Protein AF-A0A7K3IZ07-F1 (afdb_monomer)

Nearest PDB structures (foldseek):
  5w93-assembly2_B  TM=7.019E-01  e=2.066E+00  M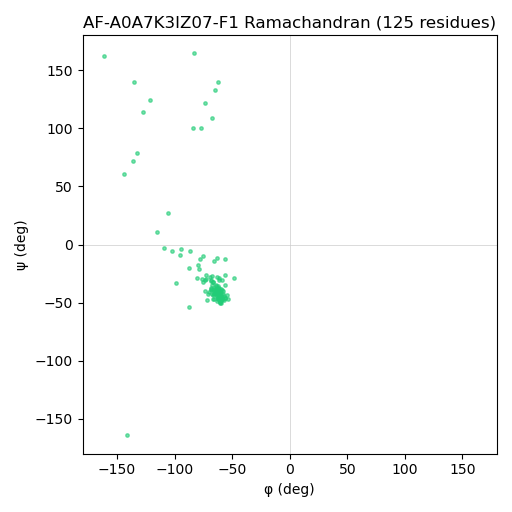us musculus
  3t6g-assembly2_D  TM=6.776E-01  e=2.181E+00  Homo sapiens
  1dow-assembly1_A  TM=5.960E-01  e=3.552E+00  Mus musculus
  1dov-assembly1_A  TM=5.134E-01  e=3.958E+00  Mus musculus
  1l7c-assembly4_C  TM=4.674E-01  e=4.411E+00  Mus musculus

Sequence (127 aa):
ISSLWTWEHFIRSDRDRMALGDVSPQYKEVENYYMHQVNLIESEIGTVEITNNPEQKEMLMNEIRSMDSVYVQLQKELRANPGDERIINAMIEHYQTKIEVMGFIVNQLKTIRNENSNSTQNEETSI

Mean predicted aligned error: 7.32 Å

Structure (mmCIF, N/CA/C/O backbone):
data_AF-A0A7K3IZ07-F1
#
_entry.id   AF-A0A7K3IZ07-F1
#
loop_
_atom_site.group_PDB
_atom_site.id
_atom_site.type_symbol
_atom_site.label_atom_id
_atom_site.label_alt_id
_atom_site.label_comp_id
_atom_site.label_asym_id
_atom_site.label_entity_id
_atom_site.label_seq_id
_atom_site.pdbx_PDB_ins_code
_atom_site.Cartn_x
_atom_site.Cartn_y
_atom_site.Cartn_z
_atom_site.occupancy
_atom_site.B_iso_or_equiv
_atom_site.auth_seq_id
_atom_site.auth_comp_id
_atom_site.auth_asym_id
_atom_site.auth_atom_id
_atom_site.pdbx_PDB_model_num
ATOM 1 N N . ILE A 1 1 ? -15.241 11.639 4.394 1.00 40.22 1 ILE A N 1
ATOM 2 C CA . ILE A 1 1 ? -14.916 11.446 2.960 1.00 40.22 1 ILE A CA 1
ATOM 3 C C . ILE A 1 1 ? -14.354 10.037 2.863 1.00 40.22 1 ILE A C 1
ATOM 5 O O . ILE A 1 1 ? -13.379 9.771 3.553 1.00 40.22 1 ILE A O 1
ATOM 9 N N . SER A 1 2 ? -15.034 9.107 2.189 1.00 44.38 2 SER A N 1
ATOM 10 C CA . SER A 1 2 ? -14.585 7.711 2.135 1.00 44.38 2 SER A CA 1
ATOM 11 C C . SER A 1 2 ? -13.252 7.611 1.392 1.00 44.38 2 SER A C 1
ATOM 13 O O . SER A 1 2 ? -13.118 8.164 0.298 1.00 44.38 2 SER A O 1
ATOM 15 N N . SER A 1 3 ? -12.302 6.881 1.967 1.00 54.44 3 SER A N 1
ATOM 16 C CA . SER A 1 3 ? -11.024 6.479 1.361 1.00 54.44 3 SER A CA 1
ATOM 17 C C . SER A 1 3 ? -11.181 5.703 0.037 1.00 54.44 3 SER A C 1
ATOM 19 O O . SER A 1 3 ? -10.242 5.661 -0.752 1.00 54.44 3 SER A O 1
ATOM 21 N N . LEU A 1 4 ? -12.404 5.259 -0.287 1.00 49.19 4 LEU A N 1
ATOM 22 C CA . LEU A 1 4 ? -12.814 4.705 -1.584 1.00 49.19 4 LEU A CA 1
ATOM 23 C C . LEU A 1 4 ? -12.393 5.540 -2.809 1.00 49.19 4 LEU A C 1
ATOM 25 O O . LEU A 1 4 ? -12.196 4.973 -3.875 1.00 49.19 4 LEU A O 1
ATOM 29 N N . TRP A 1 5 ? -12.241 6.867 -2.698 1.00 55.19 5 TRP A N 1
ATOM 30 C CA . TRP A 1 5 ? -11.798 7.685 -3.841 1.00 55.19 5 TRP A CA 1
ATOM 31 C C . TRP A 1 5 ? -10.274 7.793 -3.965 1.00 55.19 5 TRP A C 1
ATOM 33 O O . TRP A 1 5 ? -9.784 8.143 -5.033 1.00 55.19 5 TRP A O 1
ATOM 43 N N . THR A 1 6 ? -9.507 7.536 -2.901 1.00 60.38 6 THR A N 1
ATOM 44 C CA . THR A 1 6 ? -8.066 7.819 -2.906 1.00 60.38 6 THR A CA 1
ATOM 45 C C . THR A 1 6 ? -7.274 6.643 -3.454 1.00 60.38 6 THR A C 1
ATOM 47 O O . THR A 1 6 ? -6.557 6.815 -4.435 1.00 60.38 6 THR A O 1
ATOM 50 N N . TRP A 1 7 ? -7.447 5.432 -2.919 1.00 64.12 7 TRP A N 1
ATOM 51 C CA . TRP A 1 7 ? -6.624 4.295 -3.348 1.00 64.12 7 TRP A CA 1
ATOM 52 C C . TRP A 1 7 ? -6.880 3.877 -4.800 1.00 64.12 7 TRP A C 1
ATOM 54 O O . TRP A 1 7 ? -5.930 3.725 -5.566 1.00 64.12 7 TRP A O 1
ATOM 64 N N . GLU A 1 8 ? -8.146 3.810 -5.227 1.00 62.44 8 GLU A N 1
ATOM 65 C CA . GLU A 1 8 ? -8.501 3.538 -6.629 1.00 62.44 8 GLU A CA 1
ATOM 66 C C . GLU A 1 8 ? -7.904 4.590 -7.587 1.00 62.44 8 GLU A C 1
ATOM 68 O O . GLU A 1 8 ? -7.559 4.280 -8.727 1.00 62.44 8 GLU A O 1
ATOM 73 N N . HIS A 1 9 ? -7.730 5.837 -7.133 1.00 70.25 9 HIS A N 1
ATOM 74 C CA . HIS A 1 9 ? -7.134 6.907 -7.934 1.00 70.25 9 HIS A CA 1
ATOM 75 C C . HIS A 1 9 ? -5.618 6.753 -8.110 1.00 70.25 9 HIS A C 1
ATOM 77 O O . HIS A 1 9 ? -5.070 7.156 -9.141 1.00 70.25 9 HIS A O 1
ATOM 83 N N . PHE A 1 10 ? -4.926 6.161 -7.137 1.00 67.31 10 PHE A N 1
ATOM 84 C CA . PHE A 1 10 ? -3.480 5.970 -7.216 1.00 67.31 10 PHE A CA 1
ATOM 85 C C . PHE A 1 10 ? -3.091 4.827 -8.149 1.00 67.31 10 PHE A C 1
ATOM 87 O O . PHE A 1 10 ? -2.080 4.948 -8.827 1.00 67.31 10 PHE A O 1
ATOM 94 N N . ILE A 1 11 ? -3.924 3.796 -8.302 1.00 67.00 11 ILE A N 1
ATOM 95 C CA . ILE A 1 11 ? -3.658 2.689 -9.241 1.00 67.00 11 ILE A CA 1
ATOM 96 C C . ILE A 1 11 ? -3.902 3.093 -10.710 1.00 67.00 11 ILE A C 1
ATOM 98 O O . ILE A 1 11 ? -3.519 2.377 -11.629 1.00 67.00 11 ILE A O 1
ATOM 102 N N . ARG A 1 12 ? -4.499 4.266 -10.973 1.00 73.38 12 ARG A N 1
ATOM 103 C CA . ARG A 1 12 ? -4.703 4.741 -12.348 1.00 73.38 12 ARG A CA 1
ATOM 104 C C . ARG A 1 12 ? -3.372 5.074 -13.010 1.00 73.38 12 ARG A C 1
ATOM 106 O O . ARG A 1 12 ? -2.765 6.105 -12.720 1.00 73.38 12 ARG A O 1
ATOM 113 N N . SER A 1 13 ? -2.987 4.229 -13.954 1.00 75.62 13 SER A N 1
ATOM 114 C CA . SER A 1 13 ? -1.926 4.514 -14.907 1.00 75.62 13 SER A CA 1
ATOM 115 C C . SER A 1 13 ? -2.311 5.709 -15.772 1.00 75.62 13 SER A C 1
ATOM 117 O O . SER A 1 13 ? -3.455 5.859 -16.210 1.00 75.62 13 SER A O 1
ATOM 119 N N . ASP A 1 14 ? -1.341 6.570 -16.033 1.00 81.06 14 ASP A N 1
ATOM 120 C CA . ASP A 1 14 ? -1.486 7.699 -16.942 1.00 81.06 14 ASP A CA 1
ATOM 121 C C . ASP A 1 14 ? -0.186 7.878 -17.736 1.00 81.06 14 ASP A C 1
ATOM 123 O O . ASP A 1 14 ? 0.633 6.963 -17.831 1.00 81.06 14 ASP A O 1
ATOM 127 N N . ARG A 1 15 ? 0.009 9.033 -18.379 1.00 80.00 15 ARG A N 1
ATOM 128 C CA . ARG A 1 15 ? 1.225 9.257 -19.176 1.00 80.00 15 ARG A CA 1
ATOM 129 C C . ARG A 1 15 ? 2.504 9.192 -18.332 1.00 80.00 15 ARG A C 1
ATOM 131 O O . ARG A 1 15 ? 3.533 8.766 -18.864 1.00 80.00 15 ARG A O 1
ATOM 138 N N . ASP A 1 16 ? 2.413 9.534 -17.049 1.00 86.69 16 ASP A N 1
ATOM 139 C CA . ASP A 1 16 ? 3.538 9.746 -16.141 1.00 86.69 16 ASP A CA 1
ATOM 140 C C . ASP A 1 16 ? 3.667 8.646 -15.072 1.00 86.69 16 ASP A C 1
ATOM 142 O O . ASP A 1 16 ? 4.614 8.662 -14.284 1.00 86.69 16 ASP A O 1
ATOM 146 N N . ARG A 1 17 ? 2.744 7.676 -15.038 1.00 91.25 17 ARG A N 1
ATOM 147 C CA . ARG A 1 17 ? 2.696 6.614 -14.022 1.00 91.25 17 ARG A CA 1
ATOM 148 C C . ARG A 1 17 ? 2.440 5.243 -14.631 1.00 91.25 17 ARG A C 1
ATOM 150 O O . ARG A 1 17 ? 1.612 5.107 -15.529 1.00 91.25 17 ARG A O 1
ATOM 157 N N . MET A 1 18 ? 3.135 4.238 -14.106 1.00 93.62 18 MET A N 1
ATOM 158 C CA . MET A 1 18 ? 2.962 2.831 -14.457 1.00 93.62 18 MET A CA 1
ATOM 159 C C . MET A 1 18 ? 2.592 2.046 -13.200 1.00 93.62 18 MET A C 1
ATOM 161 O O . MET A 1 18 ? 3.301 2.126 -12.198 1.00 93.62 18 MET A O 1
ATOM 165 N N . ALA A 1 19 ? 1.472 1.330 -13.242 1.00 93.50 19 ALA A N 1
ATOM 166 C CA . ALA A 1 19 ? 1.031 0.456 -12.163 1.00 93.50 19 ALA A CA 1
ATOM 167 C C . ALA A 1 19 ? 1.719 -0.916 -12.261 1.00 93.50 19 ALA A C 1
ATOM 169 O O . ALA A 1 19 ? 2.286 -1.269 -13.298 1.00 93.50 19 ALA A O 1
ATOM 170 N N . LEU A 1 20 ? 1.657 -1.713 -11.192 1.00 94.25 20 LEU A N 1
ATOM 171 C CA . LEU A 1 20 ? 2.274 -3.042 -11.183 1.00 94.25 20 LEU A CA 1
ATOM 172 C C . LEU A 1 20 ? 1.610 -3.945 -12.236 1.00 94.25 20 LEU A C 1
ATOM 174 O O . LEU A 1 20 ? 2.288 -4.685 -12.951 1.00 94.25 20 LEU A O 1
ATOM 178 N N . GLY A 1 21 ? 0.291 -3.821 -12.399 1.00 93.94 21 GLY A N 1
ATOM 179 C CA . GLY A 1 21 ? -0.467 -4.567 -13.399 1.00 93.94 21 GLY A CA 1
ATOM 180 C C . GLY A 1 21 ? -0.144 -4.237 -14.860 1.00 93.94 21 GLY A C 1
ATOM 181 O O . GLY A 1 21 ? -0.510 -5.018 -15.741 1.00 93.94 21 GLY A O 1
ATOM 182 N N . ASP A 1 22 ? 0.559 -3.134 -15.134 1.00 94.31 22 ASP A N 1
ATOM 183 C CA . ASP A 1 22 ? 1.001 -2.775 -16.488 1.00 94.31 22 ASP A CA 1
ATOM 184 C C . ASP A 1 22 ? 2.256 -3.544 -16.927 1.00 94.31 22 ASP A C 1
ATOM 186 O O . ASP A 1 22 ? 2.554 -3.604 -18.120 1.00 94.31 22 ASP A O 1
ATOM 190 N N . VAL A 1 23 ? 2.994 -4.139 -15.982 1.00 94.75 23 VAL A N 1
ATOM 191 C CA . VAL A 1 23 ? 4.240 -4.866 -16.266 1.00 94.75 23 VAL A CA 1
ATOM 192 C C . VAL A 1 23 ? 3.950 -6.186 -16.979 1.00 94.75 23 VAL A C 1
ATOM 194 O O . VAL A 1 23 ? 4.588 -6.519 -17.978 1.00 94.75 23 VAL A O 1
ATOM 197 N N . SER A 1 24 ? 2.998 -6.968 -16.463 1.00 95.62 24 SER A N 1
ATOM 198 C CA . SER A 1 24 ? 2.597 -8.247 -17.053 1.00 95.62 24 SER A CA 1
ATOM 199 C C . SER A 1 24 ? 1.221 -8.704 -16.550 1.00 95.62 24 SER A C 1
ATOM 201 O O . SER A 1 24 ? 0.770 -8.265 -15.488 1.00 95.62 24 SER A O 1
ATOM 203 N N . PRO A 1 25 ? 0.560 -9.652 -17.247 1.00 96.50 25 PRO A N 1
ATOM 204 C CA . PRO A 1 25 ? -0.672 -10.264 -16.753 1.00 96.50 25 PRO A CA 1
ATOM 205 C C . PRO A 1 25 ? -0.520 -10.907 -15.369 1.00 96.50 25 PRO A C 1
ATOM 207 O O . PRO A 1 25 ? -1.437 -10.828 -14.560 1.00 96.50 25 PRO A O 1
ATOM 210 N N . GLN A 1 26 ? 0.643 -11.495 -15.070 1.00 96.00 26 GLN A N 1
ATOM 211 C CA . GLN A 1 26 ? 0.909 -12.113 -13.769 1.00 96.00 26 GLN A CA 1
ATOM 212 C C . GLN A 1 26 ? 0.967 -11.056 -12.660 1.00 96.00 26 GLN A C 1
ATOM 214 O O . GLN A 1 26 ? 0.376 -11.228 -11.599 1.00 96.00 26 GLN A O 1
ATOM 219 N N . TYR A 1 27 ? 1.625 -9.925 -12.916 1.00 96.12 27 TYR A N 1
ATOM 220 C CA . TYR A 1 27 ? 1.680 -8.826 -11.954 1.00 96.12 27 TYR A CA 1
ATOM 221 C C . TYR A 1 27 ? 0.331 -8.132 -11.767 1.00 96.12 27 TYR A C 1
ATOM 223 O O . TYR A 1 27 ? 0.027 -7.665 -10.671 1.00 96.12 27 TYR A O 1
ATOM 231 N N . LYS A 1 28 ? -0.527 -8.148 -12.789 1.00 95.06 28 LYS A N 1
ATOM 232 C CA . LYS A 1 28 ? -1.911 -7.683 -12.669 1.00 95.06 28 LYS A CA 1
ATOM 233 C C . LYS A 1 28 ? -2.738 -8.539 -11.713 1.00 95.06 28 LYS A C 1
ATOM 235 O O . LYS A 1 28 ? -3.553 -8.009 -10.964 1.00 95.06 28 LYS A O 1
ATOM 240 N N . GLU A 1 29 ? -2.532 -9.853 -11.706 1.00 96.19 29 GLU A N 1
ATOM 241 C CA . GLU A 1 29 ? -3.178 -10.740 -10.730 1.00 96.19 29 GLU A CA 1
ATOM 242 C C . GLU A 1 29 ? -2.714 -10.433 -9.299 1.00 96.19 29 GLU A C 1
ATOM 244 O O . GLU A 1 29 ? -3.542 -10.359 -8.390 1.00 96.19 29 GLU A O 1
ATOM 249 N N . VAL A 1 30 ? -1.415 -10.175 -9.112 1.00 95.56 30 VAL A N 1
ATOM 250 C CA . VAL A 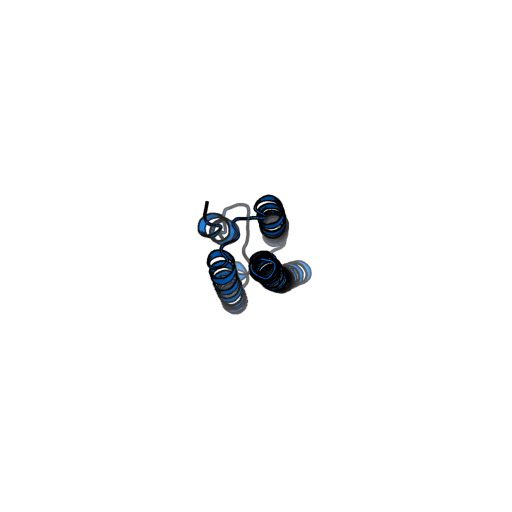1 30 ? -0.836 -9.776 -7.817 1.00 95.56 30 VAL A CA 1
ATOM 251 C C . VAL A 1 30 ? -1.410 -8.439 -7.334 1.00 95.56 30 VAL A C 1
ATOM 253 O O . VAL A 1 30 ? -1.845 -8.329 -6.188 1.00 95.56 30 VAL A O 1
ATOM 256 N N . GLU A 1 31 ? -1.468 -7.435 -8.208 1.00 93.88 31 GLU A N 1
ATOM 257 C CA . GLU A 1 31 ? -2.063 -6.127 -7.916 1.00 93.88 31 GLU A CA 1
ATOM 258 C C . GLU A 1 31 ? -3.538 -6.251 -7.508 1.00 93.88 31 GLU A C 1
ATOM 260 O O . GLU A 1 31 ? -3.943 -5.728 -6.467 1.00 93.88 31 GLU A O 1
ATOM 265 N N . ASN A 1 32 ? -4.329 -7.018 -8.265 1.00 92.94 32 ASN A N 1
ATOM 266 C CA . ASN A 1 32 ? -5.735 -7.271 -7.948 1.00 92.94 32 ASN A CA 1
ATOM 267 C C . ASN A 1 32 ? -5.910 -7.962 -6.589 1.00 92.94 32 ASN A C 1
ATOM 269 O O . ASN A 1 32 ? -6.820 -7.613 -5.832 1.00 92.94 32 ASN A O 1
ATOM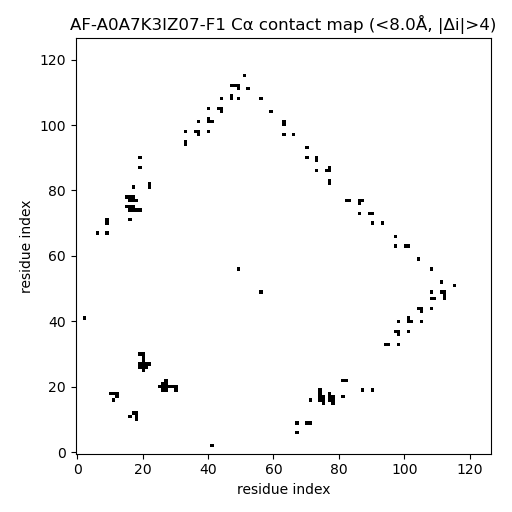 273 N N . TYR A 1 33 ? -5.049 -8.933 -6.268 1.00 95.00 33 TYR A N 1
ATOM 274 C CA . TYR A 1 33 ? -5.073 -9.619 -4.978 1.00 95.00 33 TYR A CA 1
ATOM 275 C C . TYR A 1 33 ? -4.876 -8.633 -3.821 1.00 95.00 33 TYR A C 1
ATOM 277 O O . TYR A 1 33 ? -5.683 -8.604 -2.889 1.00 95.00 33 TYR A O 1
ATOM 285 N N . TYR A 1 34 ? -3.848 -7.786 -3.890 1.00 93.81 34 TYR A N 1
ATOM 286 C CA . TYR A 1 34 ? -3.583 -6.816 -2.831 1.00 93.81 34 TYR A CA 1
ATOM 287 C C . TYR A 1 34 ? -4.648 -5.723 -2.752 1.00 93.81 34 TYR A C 1
ATOM 289 O O . TYR A 1 34 ? -5.051 -5.351 -1.650 1.00 93.81 34 TYR A O 1
ATOM 297 N N . MET A 1 35 ? -5.175 -5.263 -3.889 1.00 90.12 35 MET A N 1
ATOM 298 C CA . MET A 1 35 ? -6.314 -4.343 -3.912 1.00 90.12 35 MET A CA 1
ATOM 299 C C . MET A 1 35 ? -7.528 -4.917 -3.186 1.00 90.12 35 MET A C 1
ATOM 301 O O . MET A 1 35 ? -8.155 -4.222 -2.390 1.00 90.12 35 MET A O 1
ATOM 305 N N . HIS A 1 36 ? -7.850 -6.189 -3.422 1.00 91.88 36 HIS A N 1
ATOM 306 C CA . HIS A 1 36 ? -8.951 -6.845 -2.730 1.00 91.88 36 HIS A CA 1
ATOM 307 C C . HIS A 1 36 ? -8.734 -6.868 -1.209 1.00 91.88 36 HIS A C 1
ATOM 309 O O . HIS A 1 36 ? -9.647 -6.528 -0.461 1.00 91.88 36 HIS A O 1
ATOM 315 N N . GLN A 1 37 ? -7.527 -7.206 -0.743 1.00 93.81 37 GLN A N 1
ATOM 316 C CA . GLN A 1 37 ? -7.203 -7.204 0.690 1.00 93.81 37 GLN A CA 1
ATOM 317 C C . GLN A 1 37 ? -7.316 -5.807 1.311 1.00 93.81 37 GLN A C 1
ATOM 319 O O . GLN A 1 37 ? -7.952 -5.649 2.351 1.00 93.81 37 GLN A O 1
ATOM 324 N N . VAL A 1 38 ? -6.759 -4.785 0.653 1.00 90.69 38 VAL A N 1
ATOM 325 C CA . VAL A 1 38 ? -6.873 -3.387 1.096 1.00 90.69 38 VAL A CA 1
ATOM 326 C C . VAL A 1 38 ? -8.342 -2.984 1.229 1.00 90.69 38 VAL A C 1
ATOM 328 O O . VAL A 1 38 ? -8.731 -2.457 2.268 1.00 90.69 38 VAL A O 1
ATOM 331 N N . ASN A 1 39 ? -9.177 -3.309 0.237 1.00 88.94 39 ASN A N 1
ATOM 332 C CA . ASN A 1 39 ? -10.605 -2.984 0.258 1.00 88.94 39 ASN A CA 1
ATOM 333 C C . ASN A 1 39 ? -11.349 -3.659 1.422 1.00 88.94 39 ASN A C 1
ATOM 335 O O . ASN A 1 39 ? -12.216 -3.041 2.041 1.00 88.94 39 ASN A O 1
ATOM 339 N N . LEU A 1 40 ? -11.016 -4.915 1.742 1.00 91.50 40 LEU A N 1
ATOM 340 C CA . LEU A 1 40 ? -11.608 -5.619 2.882 1.00 91.50 40 LEU A CA 1
ATOM 341 C C 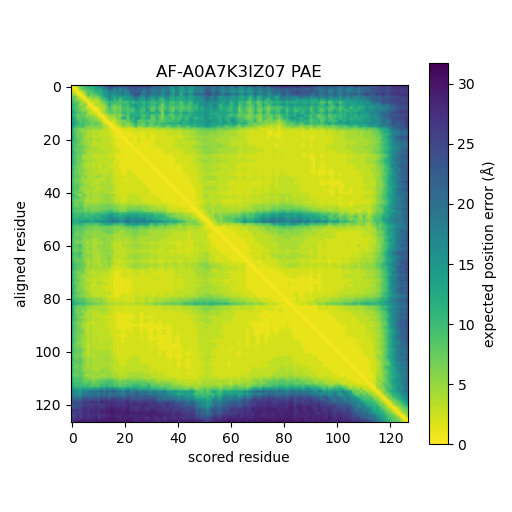. LEU A 1 40 ? -11.267 -4.932 4.207 1.00 91.50 40 LEU A C 1
ATOM 343 O O . LEU A 1 40 ? -12.160 -4.671 5.014 1.00 91.50 40 LEU A O 1
ATOM 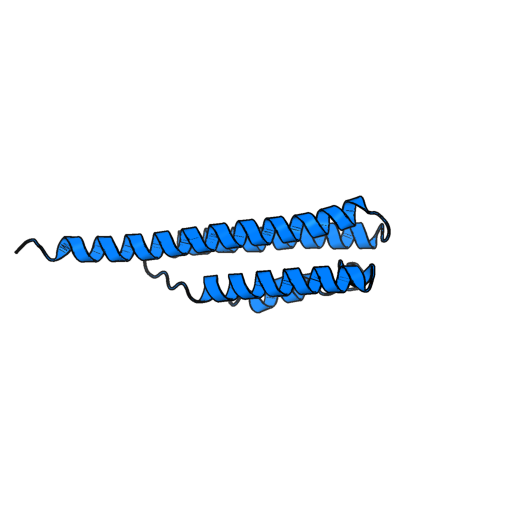347 N N . ILE A 1 41 ? -9.989 -4.612 4.417 1.00 92.00 41 ILE A N 1
ATOM 348 C CA . ILE A 1 41 ? -9.529 -3.992 5.665 1.00 92.00 41 ILE A CA 1
ATOM 349 C C . ILE A 1 41 ? -10.070 -2.564 5.784 1.00 92.00 41 ILE A C 1
ATOM 351 O O . ILE A 1 41 ? -10.483 -2.140 6.860 1.00 92.00 41 ILE A O 1
ATOM 355 N N . GLU A 1 42 ? -10.136 -1.822 4.680 1.00 87.25 42 GLU A N 1
ATOM 356 C CA . GLU A 1 42 ? -10.744 -0.492 4.653 1.00 87.25 42 GLU A CA 1
ATOM 357 C C . GLU A 1 42 ? -12.229 -0.540 5.031 1.00 87.25 42 GLU A C 1
ATOM 359 O O . GLU A 1 42 ? -12.688 0.261 5.850 1.00 87.25 42 GLU A O 1
ATOM 364 N N . SER A 1 43 ? -12.976 -1.505 4.484 1.00 88.31 43 SER A N 1
ATOM 365 C CA . SER A 1 43 ? -14.369 -1.722 4.872 1.00 88.31 43 SER A CA 1
ATOM 366 C C . SER A 1 43 ? -14.478 -1.998 6.369 1.00 88.31 43 SER A C 1
ATOM 368 O O . SER A 1 43 ? -15.354 -1.444 7.028 1.00 88.31 43 SER A O 1
ATOM 370 N N . GLU A 1 44 ?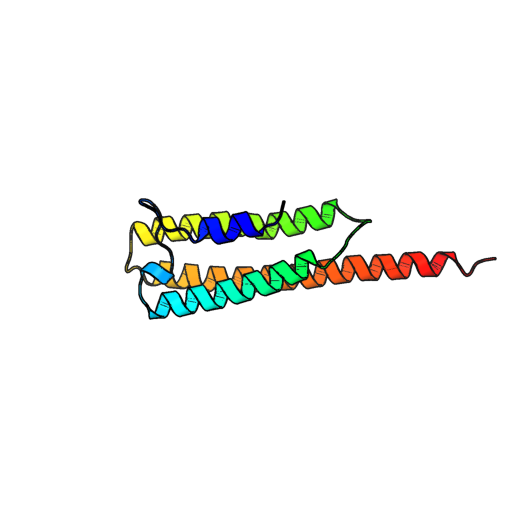 -13.586 -2.816 6.927 1.00 90.44 44 GLU A N 1
ATOM 371 C CA . GLU A 1 44 ? -13.558 -3.095 8.361 1.00 90.44 44 GLU A CA 1
ATOM 372 C C . GLU A 1 44 ? -13.289 -1.828 9.185 1.00 90.44 44 GLU A C 1
ATOM 374 O O . GLU A 1 44 ? -14.045 -1.536 10.112 1.00 90.44 44 GLU A O 1
ATOM 379 N N . ILE A 1 45 ? -12.293 -1.019 8.812 1.00 88.38 45 ILE A N 1
ATOM 380 C CA . ILE A 1 45 ? -12.008 0.286 9.434 1.00 88.38 45 ILE A CA 1
ATOM 381 C C . ILE A 1 45 ? -13.255 1.183 9.422 1.00 88.38 45 ILE A C 1
ATOM 383 O O . ILE A 1 45 ? -13.578 1.815 10.432 1.00 88.38 45 ILE A O 1
ATOM 387 N N . GLY A 1 46 ? -13.977 1.218 8.298 1.00 84.44 46 GLY A N 1
ATOM 388 C CA . GLY A 1 46 ? -15.204 1.996 8.133 1.00 84.44 46 GLY A CA 1
ATOM 389 C C . GLY A 1 46 ? -16.332 1.585 9.084 1.00 84.44 46 GLY A C 1
ATOM 390 O O . GLY A 1 46 ? -17.109 2.442 9.500 1.00 84.44 46 GLY A O 1
ATOM 391 N N . THR A 1 47 ? -16.393 0.309 9.481 1.00 86.00 47 THR A N 1
ATOM 392 C CA . THR A 1 47 ? -17.393 -0.198 10.441 1.00 86.00 47 THR A CA 1
ATOM 393 C C . THR A 1 47 ? -17.081 0.144 11.899 1.00 86.00 47 THR A C 1
ATOM 395 O O . THR A 1 47 ? -17.944 -0.018 12.763 1.00 86.00 47 THR A O 1
ATOM 398 N N . VAL A 1 48 ? -15.865 0.612 12.211 1.00 83.81 48 VAL A N 1
ATOM 399 C CA . VAL A 1 48 ? -15.504 0.977 13.586 1.00 83.81 48 VAL A CA 1
ATOM 400 C C . VAL A 1 48 ? -15.956 2.406 13.895 1.00 83.81 48 VAL A C 1
ATOM 402 O O . VAL A 1 48 ? -15.309 3.407 13.549 1.00 83.81 48 VAL A O 1
ATOM 405 N N . GLU A 1 49 ? -17.089 2.497 14.588 1.00 79.81 49 GLU A N 1
ATOM 406 C CA . GLU A 1 49 ? -17.601 3.738 15.163 1.00 79.81 49 GLU A CA 1
ATOM 407 C C . GLU A 1 49 ? -16.766 4.141 16.388 1.00 79.81 49 GLU A C 1
ATOM 409 O O . GLU A 1 49 ? -16.632 3.384 17.349 1.00 79.81 49 GLU A O 1
ATOM 414 N N . ILE A 1 50 ? -16.181 5.342 16.339 1.00 77.50 50 ILE A N 1
ATOM 415 C CA . ILE A 1 50 ? -15.438 5.949 17.450 1.00 77.50 50 ILE A CA 1
ATOM 416 C C . ILE A 1 50 ? -16.017 7.339 17.677 1.00 77.50 50 ILE A C 1
ATOM 418 O O . ILE A 1 50 ? -15.889 8.210 16.819 1.00 77.50 50 ILE A O 1
ATOM 422 N N . THR A 1 51 ? -16.651 7.533 18.829 1.00 73.06 51 THR A N 1
ATOM 423 C CA . THR A 1 51 ? -17.314 8.785 19.226 1.00 73.06 51 THR A CA 1
ATOM 424 C C . THR A 1 51 ? -16.446 9.641 20.144 1.00 73.06 51 THR A C 1
ATOM 426 O O . THR A 1 51 ? -16.482 10.863 20.051 1.00 73.06 51 THR A O 1
ATOM 429 N N . ASN A 1 52 ? -15.624 9.012 20.988 1.00 74.25 52 ASN A N 1
ATOM 430 C CA . ASN A 1 52 ? -14.943 9.695 22.094 1.00 74.25 52 ASN A CA 1
ATOM 431 C C . ASN A 1 52 ? -13.464 10.018 21.821 1.00 74.25 52 ASN A C 1
ATOM 433 O O . ASN A 1 52 ? -12.825 10.660 22.647 1.00 74.25 52 ASN A O 1
ATOM 437 N N . ASN A 1 53 ? -12.902 9.576 20.689 1.00 81.50 53 ASN A N 1
ATOM 438 C CA . ASN A 1 53 ? -11.489 9.806 20.359 1.00 81.50 53 ASN A CA 1
ATOM 439 C C . ASN A 1 53 ? -11.247 10.059 18.849 1.00 81.50 53 ASN A C 1
ATOM 441 O O . ASN A 1 53 ? -10.576 9.275 18.168 1.00 81.50 53 ASN A O 1
ATOM 445 N N . PRO A 1 54 ? -11.852 11.122 18.280 1.00 84.25 54 PRO A N 1
ATOM 446 C CA . PRO A 1 54 ? -11.790 11.401 16.844 1.00 84.25 54 PRO A CA 1
ATOM 447 C C . PRO A 1 54 ? -10.389 11.800 16.356 1.00 84.25 54 PRO A C 1
ATOM 449 O O . PRO A 1 54 ? -10.039 11.487 15.221 1.00 84.25 54 PRO A O 1
ATOM 452 N N . GLU A 1 55 ? -9.577 12.447 17.196 1.00 87.62 55 GLU A N 1
ATOM 453 C CA . GLU A 1 55 ? -8.215 12.869 16.840 1.00 87.62 55 GLU A CA 1
ATOM 454 C C . GLU A 1 55 ? -7.296 11.664 16.613 1.00 87.62 55 GLU A C 1
ATOM 456 O O . GLU A 1 55 ? -6.632 11.578 15.580 1.00 87.62 55 GLU A O 1
ATOM 461 N N . GLN A 1 56 ? -7.325 10.682 17.521 1.00 85.81 56 GLN A N 1
ATOM 462 C CA . GLN A 1 56 ? -6.550 9.454 17.360 1.00 85.81 56 GLN A CA 1
ATOM 463 C C . GLN A 1 56 ? -6.998 8.671 16.118 1.00 85.81 56 GLN A C 1
ATOM 465 O O . GLN A 1 56 ? -6.157 8.177 15.369 1.00 85.81 56 GLN A O 1
ATOM 470 N N . LYS A 1 57 ? -8.310 8.606 15.842 1.00 85.50 57 LYS A N 1
ATOM 471 C CA . LYS A 1 57 ? -8.823 8.000 14.603 1.00 85.50 57 LYS A CA 1
ATOM 472 C C . LYS A 1 57 ? -8.276 8.711 13.363 1.00 85.50 57 LYS A C 1
ATOM 474 O O . LYS A 1 57 ? -7.816 8.038 12.445 1.00 85.50 57 LYS A O 1
ATOM 479 N N . GLU A 1 58 ? -8.299 10.041 13.331 1.00 87.38 58 GLU A N 1
ATOM 480 C CA . GLU A 1 58 ? -7.802 10.809 12.185 1.00 87.38 58 GLU A CA 1
ATOM 481 C C . GLU A 1 58 ? -6.289 10.643 11.990 1.00 87.38 58 GLU A C 1
ATOM 483 O O . GLU A 1 58 ? -5.837 10.479 10.858 1.00 87.38 58 GLU A O 1
ATOM 488 N N . MET A 1 59 ? -5.505 10.595 13.072 1.00 89.62 59 MET A N 1
ATOM 489 C CA . MET A 1 59 ? -4.069 10.306 13.005 1.00 89.62 59 MET A CA 1
ATOM 490 C C . MET A 1 59 ? -3.798 8.942 12.353 1.00 89.62 59 MET A C 1
ATOM 492 O O . MET A 1 59 ? -2.982 8.854 11.437 1.00 89.62 59 MET A O 1
ATOM 496 N N . LEU A 1 60 ? -4.522 7.894 12.762 1.00 89.94 60 LEU A N 1
ATOM 497 C CA . LEU A 1 60 ? -4.395 6.562 12.162 1.00 89.94 60 LEU A CA 1
ATOM 498 C C . LEU A 1 60 ? -4.811 6.558 10.682 1.00 89.94 60 LEU A C 1
ATOM 500 O O . LEU A 1 60 ? -4.170 5.908 9.862 1.00 89.94 60 LEU A O 1
ATOM 504 N N . MET A 1 61 ? -5.856 7.303 10.307 1.00 86.94 61 MET A N 1
ATOM 505 C CA . MET A 1 61 ? -6.259 7.419 8.898 1.00 86.94 61 MET A CA 1
ATOM 506 C C . MET A 1 61 ? -5.222 8.166 8.054 1.00 86.94 61 MET A C 1
ATOM 508 O O . MET A 1 61 ? -5.018 7.826 6.889 1.00 86.94 61 MET A O 1
ATOM 512 N N . ASN A 1 62 ? -4.548 9.163 8.627 1.00 88.31 62 ASN A N 1
ATOM 513 C CA . ASN A 1 62 ? -3.476 9.886 7.949 1.00 88.31 62 ASN A CA 1
ATOM 514 C C . ASN A 1 62 ? -2.248 9.009 7.693 1.00 88.31 62 ASN A C 1
ATOM 516 O O . ASN A 1 62 ? -1.620 9.172 6.648 1.00 88.31 62 ASN A O 1
ATOM 520 N N . GLU A 1 63 ? -1.960 8.043 8.567 1.00 88.19 63 GLU A N 1
ATOM 521 C CA . GLU A 1 63 ? -0.900 7.059 8.330 1.00 88.19 63 GLU A CA 1
ATOM 522 C C . GLU A 1 63 ? -1.173 6.240 7.061 1.00 88.19 63 GLU A C 1
ATOM 524 O O . GLU A 1 63 ? -0.313 6.140 6.193 1.00 88.19 63 GLU A O 1
ATOM 529 N N . ILE A 1 64 ? -2.405 5.753 6.871 1.00 86.69 64 ILE A N 1
ATOM 530 C CA . ILE A 1 64 ? -2.784 5.005 5.657 1.00 86.69 64 ILE A CA 1
ATOM 531 C C . ILE A 1 64 ? -2.635 5.881 4.406 1.00 86.69 64 ILE A C 1
ATOM 533 O O . ILE A 1 64 ? -2.126 5.423 3.383 1.00 86.69 64 ILE A O 1
ATOM 537 N N . ARG A 1 65 ? -3.062 7.149 4.482 1.00 85.00 65 ARG A N 1
ATOM 538 C CA . ARG A 1 65 ? -2.974 8.103 3.361 1.00 85.00 65 ARG A CA 1
ATOM 539 C C . ARG A 1 65 ? -1.529 8.463 3.011 1.00 85.00 65 ARG A C 1
ATOM 541 O O . ARG A 1 65 ? -1.242 8.726 1.847 1.00 85.00 65 ARG A O 1
ATOM 548 N N . SER A 1 66 ? -0.618 8.492 3.984 1.00 86.56 66 SER A N 1
ATOM 549 C CA . SER A 1 66 ? 0.791 8.827 3.734 1.00 86.56 66 SER A CA 1
ATOM 550 C C . SER A 1 66 ? 1.459 7.782 2.833 1.00 86.56 66 SER A C 1
ATOM 552 O O . SER A 1 66 ? 2.223 8.138 1.930 1.00 86.56 66 SER A O 1
ATOM 554 N N . MET A 1 67 ? 1.080 6.509 2.989 1.00 89.00 67 MET A N 1
ATOM 555 C CA . MET A 1 67 ? 1.587 5.396 2.185 1.00 89.00 67 MET A CA 1
ATOM 556 C C . MET A 1 67 ? 1.232 5.527 0.701 1.00 89.00 67 MET A C 1
ATOM 558 O O . MET A 1 67 ? 1.988 5.054 -0.148 1.00 89.00 67 MET A O 1
ATOM 562 N N . ASP A 1 68 ? 0.130 6.202 0.369 1.00 85.88 68 ASP A N 1
ATOM 563 C CA . ASP A 1 68 ? -0.292 6.408 -1.018 1.00 85.88 68 ASP A CA 1
ATOM 564 C C . ASP A 1 68 ? 0.726 7.250 -1.806 1.00 85.88 68 ASP A C 1
ATOM 566 O O . ASP A 1 68 ? 0.985 6.995 -2.983 1.00 85.88 68 ASP A O 1
ATOM 570 N N . SER A 1 69 ? 1.365 8.219 -1.143 1.00 86.38 69 SER A N 1
ATOM 571 C CA . SER A 1 69 ? 2.391 9.069 -1.759 1.00 86.38 69 SER A CA 1
ATOM 572 C C . SER A 1 69 ? 3.642 8.279 -2.157 1.00 86.38 69 SER A C 1
ATOM 574 O O . SER A 1 69 ? 4.201 8.497 -3.234 1.00 86.38 69 SER A O 1
ATOM 576 N N . VAL A 1 70 ? 4.026 7.303 -1.330 1.00 89.69 70 VAL A N 1
ATOM 577 C CA . VAL A 1 70 ? 5.151 6.398 -1.592 1.00 89.69 70 VAL A CA 1
ATOM 578 C C . VAL A 1 70 ? 4.851 5.519 -2.803 1.00 89.69 70 VAL A C 1
ATOM 580 O O . VAL A 1 70 ? 5.700 5.366 -3.678 1.00 89.69 70 VAL A O 1
ATOM 583 N N . TYR A 1 71 ? 3.624 5.005 -2.913 1.00 91.31 71 TYR A N 1
ATOM 584 C CA . TYR A 1 71 ? 3.230 4.203 -4.070 1.00 91.31 71 TYR A CA 1
ATOM 585 C C . TYR A 1 71 ? 3.308 5.008 -5.376 1.00 91.31 71 TYR A C 1
ATOM 587 O O . TYR A 1 71 ? 3.865 4.538 -6.364 1.00 91.31 71 TYR A O 1
ATOM 595 N N . VAL A 1 72 ? 2.843 6.263 -5.371 1.00 90.94 72 VAL A N 1
ATOM 596 C CA . VAL A 1 72 ? 2.947 7.158 -6.539 1.00 90.94 72 VAL A CA 1
ATOM 597 C C . VAL A 1 72 ? 4.397 7.391 -6.961 1.00 90.94 72 VAL A C 1
ATOM 599 O O . VAL A 1 72 ? 4.681 7.480 -8.157 1.00 90.94 72 VAL A O 1
ATOM 602 N N . GLN A 1 73 ? 5.316 7.509 -6.001 1.00 93.00 73 GLN A N 1
ATOM 603 C CA . GLN A 1 73 ? 6.745 7.631 -6.281 1.00 93.00 73 GLN A CA 1
ATOM 604 C C . GLN A 1 73 ? 7.248 6.388 -7.034 1.00 93.00 73 GLN A C 1
ATOM 606 O O . GLN A 1 73 ? 7.829 6.523 -8.111 1.00 93.00 73 GLN A O 1
ATOM 611 N N . LEU A 1 74 ? 6.927 5.192 -6.533 1.00 95.56 74 LEU A N 1
ATOM 612 C CA . LEU A 1 74 ? 7.306 3.922 -7.160 1.00 95.56 74 LEU A CA 1
ATOM 613 C C . LEU A 1 74 ? 6.725 3.773 -8.573 1.00 95.56 74 LEU A C 1
ATOM 615 O O . LEU A 1 74 ? 7.432 3.353 -9.485 1.00 95.56 74 LEU A O 1
ATOM 619 N N . GLN A 1 75 ? 5.478 4.196 -8.802 1.00 95.19 75 GLN A N 1
ATOM 620 C CA . GLN A 1 75 ? 4.864 4.168 -10.136 1.00 95.19 75 GLN A CA 1
ATOM 621 C C . GLN A 1 75 ? 5.592 5.055 -11.155 1.00 95.19 75 GLN A C 1
ATOM 623 O O . GLN A 1 75 ? 5.688 4.705 -12.335 1.00 95.19 75 GLN A O 1
ATOM 628 N N . LYS A 1 76 ? 6.087 6.222 -10.725 1.00 95.56 76 LYS A N 1
ATOM 629 C CA . LYS A 1 76 ? 6.877 7.123 -11.580 1.00 95.56 76 LYS A CA 1
ATOM 630 C C . LYS A 1 76 ? 8.246 6.527 -11.890 1.00 95.56 76 LYS A C 1
ATOM 632 O O . LYS A 1 76 ? 8.710 6.600 -13.027 1.00 95.56 76 LYS A O 1
ATOM 637 N N . GLU A 1 77 ? 8.882 5.917 -10.895 1.00 96.50 77 GLU A N 1
ATOM 638 C CA . GLU A 1 77 ? 10.176 5.255 -11.063 1.00 96.50 77 GLU A CA 1
ATOM 639 C C . GLU A 1 77 ? 10.070 4.037 -11.987 1.00 96.50 77 GLU A C 1
ATOM 641 O O . GLU A 1 77 ? 10.903 3.882 -12.884 1.00 96.50 77 GLU A O 1
ATOM 646 N N . LEU A 1 78 ? 9.009 3.235 -11.842 1.00 96.44 78 LEU A N 1
ATOM 647 C CA . LEU A 1 78 ? 8.715 2.110 -12.727 1.00 96.44 78 LEU A CA 1
ATOM 648 C C . LEU A 1 78 ? 8.428 2.598 -14.146 1.00 96.44 78 LEU A C 1
ATOM 650 O O . LEU A 1 78 ? 8.941 2.042 -15.110 1.00 96.44 78 LEU A O 1
ATOM 654 N N . ARG A 1 79 ? 7.672 3.690 -14.304 1.00 95.38 79 ARG A N 1
ATOM 655 C CA . ARG A 1 79 ? 7.420 4.282 -15.623 1.00 95.38 79 ARG A CA 1
ATOM 656 C C . ARG A 1 79 ? 8.714 4.690 -16.329 1.00 95.38 79 ARG A C 1
ATOM 658 O O . ARG A 1 79 ? 8.808 4.522 -17.549 1.00 95.38 79 ARG A O 1
ATOM 665 N N . ALA A 1 80 ? 9.672 5.232 -15.575 1.00 95.94 80 ALA A N 1
ATOM 666 C CA . ALA A 1 80 ? 10.994 5.600 -16.069 1.00 95.94 80 ALA A CA 1
ATOM 667 C C . ALA A 1 80 ? 11.881 4.373 -16.349 1.00 95.94 80 ALA A C 1
ATOM 669 O O . ALA A 1 80 ? 12.707 4.427 -17.258 1.00 95.94 80 ALA A O 1
ATOM 670 N N . ASN A 1 81 ? 11.681 3.264 -15.623 1.00 95.62 81 ASN A N 1
ATOM 671 C CA . ASN A 1 81 ? 12.461 2.028 -15.745 1.00 95.62 81 ASN A CA 1
ATOM 672 C C . ASN A 1 81 ? 11.560 0.763 -15.746 1.00 95.62 81 ASN A C 1
ATOM 674 O O . ASN A 1 81 ? 11.591 -0.005 -14.783 1.00 95.62 81 ASN A O 1
ATOM 678 N N . PRO A 1 82 ? 10.785 0.486 -16.820 1.00 89.56 82 PRO A N 1
ATOM 679 C CA . PRO A 1 82 ? 9.700 -0.519 -16.807 1.00 89.56 82 PRO A CA 1
ATOM 680 C C . PRO A 1 82 ? 10.097 -1.983 -16.567 1.00 89.56 82 PRO A C 1
ATOM 682 O O . PRO A 1 82 ? 9.229 -2.829 -16.385 1.00 89.56 82 PRO A O 1
ATOM 685 N N . GLY A 1 83 ? 11.392 -2.301 -16.617 1.00 90.19 83 GLY A N 1
ATOM 686 C CA . GLY A 1 83 ? 11.925 -3.647 -16.390 1.00 90.19 83 GLY A CA 1
ATOM 687 C C . GLY A 1 83 ? 12.813 -3.756 -15.152 1.00 90.19 83 GLY A C 1
ATOM 688 O O . GLY A 1 83 ? 13.514 -4.754 -15.008 1.00 90.19 83 GLY A O 1
ATOM 689 N N . ASP A 1 84 ? 12.856 -2.733 -14.294 1.00 97.38 84 ASP A N 1
ATOM 690 C CA . ASP A 1 84 ? 13.664 -2.787 -13.077 1.00 97.38 84 ASP A CA 1
ATOM 691 C C . ASP A 1 84 ? 12.959 -3.635 -12.011 1.00 97.38 84 ASP A C 1
ATOM 693 O O . ASP A 1 84 ? 12.056 -3.178 -11.305 1.00 97.38 84 ASP A O 1
ATOM 697 N N . GLU A 1 85 ? 13.400 -4.887 -11.882 1.00 96.56 85 GLU A N 1
ATOM 698 C CA . GLU A 1 85 ? 12.872 -5.842 -10.902 1.00 96.56 85 GLU A CA 1
ATOM 699 C C . GLU A 1 85 ? 12.948 -5.326 -9.461 1.00 96.56 85 GLU A C 1
ATOM 701 O O . GLU A 1 85 ? 12.127 -5.707 -8.629 1.00 96.56 85 GLU A O 1
ATOM 706 N N . ARG A 1 86 ? 13.889 -4.429 -9.143 1.00 98.06 86 ARG A N 1
ATOM 707 C CA . ARG A 1 86 ? 14.001 -3.863 -7.792 1.00 98.06 86 ARG A CA 1
ATOM 708 C C . ARG A 1 86 ? 12.812 -2.961 -7.481 1.00 98.06 86 ARG A C 1
ATOM 710 O O . ARG A 1 86 ? 12.302 -3.010 -6.367 1.00 98.06 86 ARG A O 1
ATOM 717 N N . ILE A 1 87 ? 12.347 -2.185 -8.462 1.00 97.69 87 ILE A N 1
ATOM 718 C CA . ILE A 1 87 ? 11.172 -1.315 -8.315 1.00 97.69 87 ILE A CA 1
ATOM 719 C C . ILE A 1 87 ? 9.904 -2.165 -8.244 1.00 97.69 87 ILE A C 1
ATOM 721 O O . ILE A 1 87 ? 9.059 -1.935 -7.384 1.00 97.69 87 ILE A O 1
ATOM 725 N N . ILE A 1 88 ? 9.798 -3.190 -9.094 1.00 97.50 88 ILE A N 1
ATOM 726 C CA . ILE A 1 88 ? 8.681 -4.145 -9.069 1.00 97.50 88 ILE A CA 1
ATOM 727 C C . ILE A 1 88 ? 8.568 -4.805 -7.686 1.00 97.50 88 ILE A C 1
ATOM 729 O O . ILE A 1 88 ? 7.488 -4.827 -7.094 1.00 97.50 88 ILE A O 1
ATOM 733 N N . ASN A 1 89 ? 9.685 -5.286 -7.136 1.00 97.75 89 ASN A N 1
ATOM 734 C CA . ASN A 1 89 ? 9.722 -5.879 -5.800 1.00 97.75 89 ASN A CA 1
ATOM 735 C C . ASN A 1 89 ? 9.365 -4.860 -4.711 1.00 97.75 89 ASN A C 1
ATOM 737 O O . ASN A 1 89 ? 8.585 -5.188 -3.822 1.00 97.75 89 ASN A O 1
ATOM 741 N N . ALA A 1 90 ? 9.852 -3.619 -4.811 1.00 97.94 90 ALA A N 1
ATOM 742 C CA . ALA A 1 90 ? 9.494 -2.551 -3.878 1.00 97.94 90 ALA A CA 1
ATOM 743 C C . ALA A 1 90 ? 7.991 -2.211 -3.917 1.00 97.94 90 ALA A C 1
ATOM 745 O O . ALA A 1 90 ? 7.395 -1.943 -2.877 1.00 97.94 90 ALA A O 1
ATOM 746 N N . MET A 1 91 ? 7.344 -2.264 -5.087 1.00 96.19 91 MET A N 1
ATOM 747 C CA . MET A 1 91 ? 5.888 -2.094 -5.200 1.00 96.19 91 MET A CA 1
ATOM 748 C C . MET A 1 91 ? 5.122 -3.240 -4.530 1.00 96.19 91 MET A C 1
ATOM 750 O O . MET A 1 91 ? 4.113 -2.996 -3.871 1.00 96.19 91 MET A O 1
ATOM 754 N N . ILE A 1 92 ? 5.599 -4.480 -4.660 1.00 97.12 92 ILE A N 1
ATOM 755 C CA . ILE A 1 92 ? 5.010 -5.646 -3.981 1.00 97.12 92 ILE A CA 1
ATOM 756 C C . ILE A 1 92 ? 5.175 -5.533 -2.459 1.00 97.12 92 ILE A C 1
ATOM 758 O O . ILE A 1 92 ? 4.208 -5.714 -1.720 1.00 97.12 92 ILE A O 1
ATOM 762 N N . GLU A 1 93 ? 6.376 -5.201 -1.988 1.00 97.75 93 GLU A N 1
ATOM 763 C CA . GLU A 1 93 ? 6.669 -4.992 -0.567 1.00 97.75 93 GLU A CA 1
ATOM 764 C C . GLU A 1 93 ? 5.841 -3.839 0.016 1.00 97.75 93 GLU A C 1
ATOM 766 O O . GLU A 1 93 ? 5.321 -3.935 1.129 1.00 97.75 93 GLU A O 1
ATOM 771 N N . HIS A 1 94 ? 5.627 -2.772 -0.758 1.00 95.50 94 HIS A N 1
ATOM 772 C CA . HIS A 1 94 ? 4.743 -1.676 -0.370 1.00 95.50 94 HIS A CA 1
ATOM 773 C C . HIS A 1 94 ? 3.306 -2.152 -0.124 1.00 95.50 94 HIS A C 1
ATOM 775 O O . HIS A 1 94 ? 2.736 -1.819 0.916 1.00 95.50 94 HIS A O 1
ATOM 781 N N . TYR A 1 95 ? 2.735 -2.985 -1.006 1.00 95.12 95 TYR A N 1
ATOM 782 C CA . TYR A 1 95 ? 1.404 -3.563 -0.778 1.00 95.12 95 TYR A CA 1
ATOM 783 C C . TYR A 1 95 ? 1.335 -4.383 0.512 1.00 95.12 95 TYR A C 1
ATOM 785 O O . TYR A 1 95 ? 0.380 -4.245 1.279 1.00 95.12 95 TYR A O 1
ATOM 793 N N . GLN A 1 96 ? 2.339 -5.229 0.749 1.00 96.75 96 GLN A N 1
ATOM 794 C CA . GLN A 1 96 ? 2.424 -6.059 1.953 1.00 96.75 96 GLN A CA 1
ATOM 795 C C . GLN A 1 96 ? 2.470 -5.183 3.206 1.00 96.75 96 GLN A C 1
ATOM 797 O O . GLN A 1 96 ? 1.636 -5.332 4.098 1.00 96.75 96 GLN A O 1
ATOM 802 N N . THR A 1 97 ? 3.360 -4.191 3.207 1.00 96.56 97 THR A N 1
ATOM 803 C CA . THR A 1 97 ? 3.520 -3.238 4.310 1.00 96.56 97 THR A CA 1
ATOM 804 C C . THR A 1 97 ? 2.224 -2.473 4.564 1.00 96.56 97 THR A C 1
ATOM 806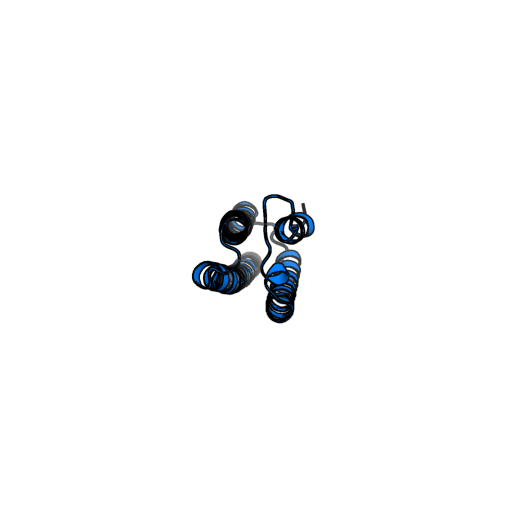 O O . THR A 1 97 ? 1.803 -2.311 5.707 1.00 96.56 97 THR A O 1
ATOM 809 N N . LYS A 1 98 ? 1.537 -2.029 3.504 1.00 94.25 98 LYS A N 1
ATOM 810 C CA . LYS A 1 98 ? 0.262 -1.316 3.628 1.00 94.25 98 LYS A CA 1
ATOM 811 C C . LYS A 1 98 ? -0.796 -2.168 4.312 1.00 94.25 98 LYS A C 1
ATOM 813 O O . LYS A 1 98 ? -1.488 -1.683 5.203 1.00 94.25 98 LYS A O 1
ATOM 818 N N . ILE A 1 99 ? -0.903 -3.434 3.933 1.00 95.38 99 ILE A N 1
ATOM 819 C CA . ILE A 1 99 ? -1.846 -4.372 4.547 1.00 95.38 99 ILE A CA 1
ATOM 820 C C . ILE A 1 99 ? -1.518 -4.599 6.025 1.00 95.38 99 ILE A C 1
ATOM 822 O O . ILE A 1 99 ? -2.428 -4.577 6.854 1.00 95.38 99 ILE A O 1
ATOM 826 N N . GLU A 1 100 ? -0.242 -4.760 6.373 1.00 96.44 100 GLU A N 1
ATOM 827 C CA . GLU A 1 100 ? 0.196 -4.911 7.765 1.00 96.44 100 GLU A CA 1
ATOM 828 C C . GLU A 1 100 ? -0.154 -3.681 8.611 1.00 96.44 100 GLU A C 1
ATOM 830 O O . GLU A 1 100 ? -0.753 -3.811 9.683 1.00 96.44 100 GLU A O 1
ATOM 835 N N . VAL A 1 101 ? 0.140 -2.481 8.102 1.00 94.69 101 VAL A N 1
ATOM 836 C CA . VAL A 1 101 ? -0.194 -1.209 8.759 1.00 94.69 101 VAL A CA 1
ATOM 837 C C . VAL A 1 101 ? -1.705 -1.067 8.936 1.00 94.69 101 VAL A C 1
ATOM 839 O O . VAL A 1 101 ? -2.175 -0.753 10.031 1.00 94.69 101 VAL A O 1
ATOM 842 N N . MET A 1 102 ? -2.493 -1.348 7.896 1.00 94.00 102 MET A N 1
ATOM 843 C CA . MET A 1 102 ? -3.953 -1.294 7.985 1.00 94.00 102 MET A CA 1
ATOM 844 C C . MET A 1 102 ? -4.502 -2.307 9.003 1.00 94.00 102 MET A C 1
ATOM 846 O O . MET A 1 102 ? -5.396 -1.968 9.779 1.00 94.00 102 MET A O 1
ATOM 850 N N . GLY A 1 103 ? -3.940 -3.517 9.068 1.00 94.69 103 GLY A N 1
ATOM 851 C CA . GLY A 1 103 ? -4.298 -4.521 10.073 1.00 94.69 103 GLY A CA 1
ATOM 852 C C . GLY A 1 103 ? -3.974 -4.072 11.503 1.00 94.69 103 GLY A C 1
ATOM 853 O O . GLY A 1 103 ? -4.790 -4.231 12.415 1.00 94.69 103 GLY A O 1
ATOM 854 N N . PHE A 1 104 ? -2.817 -3.441 11.709 1.00 95.31 104 PHE A N 1
ATOM 855 C CA . PHE A 1 104 ? -2.464 -2.837 12.994 1.00 95.31 104 PHE A CA 1
ATOM 856 C C . PHE A 1 104 ? -3.447 -1.727 13.393 1.00 95.31 104 PHE A C 1
ATOM 858 O O . PHE A 1 104 ? -3.892 -1.669 14.542 1.00 95.31 104 PHE A O 1
ATOM 865 N N . ILE A 1 105 ? -3.848 -0.883 12.443 1.00 93.06 105 ILE A N 1
ATOM 866 C CA . ILE A 1 105 ? -4.829 0.184 12.665 1.00 93.06 105 ILE A CA 1
ATOM 867 C C . ILE A 1 105 ? -6.195 -0.384 13.049 1.00 93.06 105 ILE A C 1
ATOM 869 O O . ILE A 1 105 ? -6.792 0.097 14.010 1.00 93.06 105 ILE A O 1
ATOM 873 N N . VAL A 1 106 ? -6.675 -1.433 12.375 1.00 93.12 106 VAL A N 1
ATOM 874 C CA . VAL A 1 106 ? -7.919 -2.123 12.761 1.00 93.12 106 VAL A CA 1
ATOM 875 C C . VAL A 1 106 ? -7.874 -2.561 14.222 1.00 93.12 106 VAL A C 1
ATOM 877 O O . VAL A 1 106 ? -8.825 -2.322 14.970 1.00 93.12 106 VAL A O 1
ATOM 880 N N . ASN A 1 107 ? -6.767 -3.169 14.650 1.00 93.19 107 ASN A N 1
ATOM 881 C CA . ASN A 1 107 ? -6.609 -3.614 16.031 1.00 93.19 107 ASN A CA 1
ATOM 882 C C . ASN A 1 107 ? -6.641 -2.438 17.013 1.00 93.19 107 ASN A C 1
ATOM 884 O O . ASN A 1 107 ? -7.361 -2.501 18.007 1.00 93.19 107 ASN A O 1
ATOM 888 N N . GLN A 1 108 ? -5.944 -1.339 16.712 1.00 91.81 108 GLN A N 1
ATOM 889 C CA . GLN A 1 108 ? -5.976 -0.137 17.548 1.00 91.81 108 GLN A CA 1
ATOM 890 C C . GLN A 1 108 ? -7.378 0.471 17.649 1.00 91.81 108 GLN A C 1
ATOM 892 O O . GLN A 1 108 ? -7.832 0.783 18.747 1.00 91.81 108 GLN A O 1
ATOM 897 N N . LEU A 1 109 ? -8.100 0.589 16.532 1.00 90.31 109 LEU A N 1
ATOM 898 C CA . LEU A 1 109 ? -9.463 1.125 16.520 1.00 90.31 109 LEU A CA 1
ATOM 899 C C . LEU A 1 109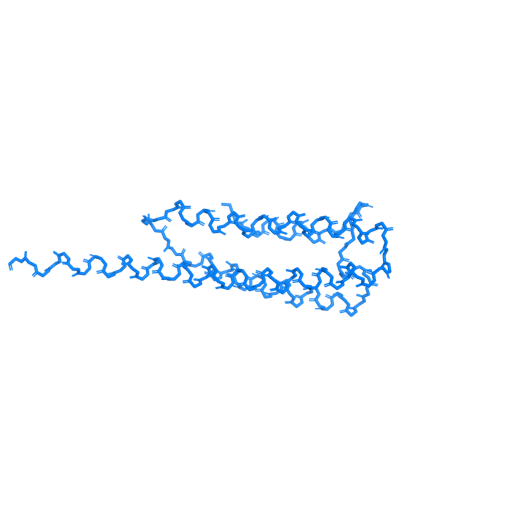 ? -10.416 0.262 17.364 1.00 90.31 109 LEU A C 1
ATOM 901 O O . LEU A 1 109 ? -11.241 0.795 18.109 1.00 90.31 109 LEU A O 1
ATOM 905 N N . LYS A 1 110 ? -10.281 -1.070 17.303 1.00 89.56 110 LYS A N 1
ATOM 906 C CA . LYS A 1 110 ? -11.046 -1.997 18.153 1.00 89.56 110 LYS A CA 1
ATOM 907 C C . LYS A 1 110 ? -10.706 -1.834 19.634 1.00 89.56 110 LYS A C 1
ATOM 909 O O . LYS A 1 110 ? -11.625 -1.832 20.451 1.00 89.56 110 LYS A O 1
ATOM 914 N N . THR A 1 111 ? -9.428 -1.673 19.980 1.00 88.75 111 THR A N 1
ATOM 915 C CA . THR A 1 111 ? -8.993 -1.422 21.363 1.00 88.75 111 THR A CA 1
ATOM 916 C C . THR A 1 111 ? -9.596 -0.130 21.900 1.00 88.75 111 THR A C 1
ATOM 918 O O . THR A 1 111 ? -10.256 -0.169 22.935 1.00 88.75 111 THR A O 1
ATOM 921 N N . ILE A 1 112 ? -9.494 0.974 21.150 1.00 85.50 112 ILE A N 1
ATOM 922 C CA . ILE A 1 112 ? -10.079 2.271 21.528 1.00 85.50 112 ILE A CA 1
ATOM 923 C C . ILE A 1 112 ? -11.587 2.127 21.774 1.00 85.50 112 ILE A C 1
ATOM 925 O O . ILE A 1 112 ? -12.108 2.609 22.778 1.00 85.50 112 ILE A O 1
ATOM 929 N N . ARG A 1 113 ? -12.316 1.436 20.891 1.00 84.69 113 ARG A N 1
ATOM 930 C CA . ARG A 1 113 ? -13.758 1.196 21.068 1.00 84.69 113 ARG A CA 1
ATOM 931 C C . ARG A 1 113 ? -14.069 0.403 22.348 1.00 84.69 113 ARG A C 1
ATOM 933 O O . ARG A 1 113 ? -15.022 0.727 23.056 1.00 84.69 113 ARG A O 1
ATOM 940 N N . ASN A 1 114 ? -13.281 -0.629 22.647 1.00 82.75 114 ASN A N 1
ATOM 941 C CA . ASN A 1 114 ? -13.506 -1.503 23.800 1.00 82.75 114 ASN A CA 1
ATOM 942 C C . ASN A 1 114 ? -13.153 -0.818 25.133 1.00 82.75 114 ASN A C 1
ATOM 944 O O . ASN A 1 114 ? -13.894 -0.961 26.102 1.00 82.75 114 ASN A O 1
ATOM 948 N N . GLU A 1 115 ? -12.067 -0.042 25.188 1.00 77.56 115 GLU A N 1
ATOM 949 C CA . GLU A 1 115 ? -11.698 0.762 26.365 1.00 77.56 115 GLU A CA 1
ATOM 950 C C . GLU A 1 115 ? -12.811 1.749 26.741 1.00 77.56 115 GLU A C 1
ATOM 952 O O . GLU A 1 115 ? -13.165 1.871 27.913 1.00 77.56 115 GLU A O 1
ATOM 957 N N . ASN A 1 116 ? -13.439 2.364 25.737 1.00 62.16 116 ASN A N 1
ATOM 958 C CA . ASN A 1 116 ? -14.589 3.248 25.929 1.00 62.16 116 ASN A CA 1
ATOM 959 C C . ASN A 1 116 ? -15.850 2.525 26.429 1.00 62.16 116 ASN A C 1
ATOM 961 O O . ASN A 1 116 ? -16.673 3.142 27.091 1.00 62.16 116 ASN A O 1
ATOM 965 N N . SER A 1 117 ? -16.016 1.233 26.132 1.00 61.59 117 SER A N 1
ATOM 966 C CA . SER A 1 117 ? -17.166 0.457 26.627 1.00 61.59 117 SER A CA 1
ATOM 967 C C . SER A 1 117 ? -17.013 0.096 28.111 1.00 61.59 117 SER A C 1
ATOM 969 O O . SER A 1 117 ? -17.996 0.035 28.845 1.00 61.59 117 SER A O 1
ATOM 971 N N . ASN A 1 118 ? -15.774 -0.113 28.567 1.00 58.59 118 ASN A N 1
ATOM 972 C CA . ASN A 1 118 ? -15.473 -0.467 29.955 1.00 58.59 118 ASN A CA 1
ATOM 973 C C . ASN A 1 118 ? -15.465 0.748 30.896 1.00 58.59 118 ASN A C 1
ATOM 975 O O . ASN A 1 118 ? -15.782 0.596 32.073 1.00 58.59 118 ASN A O 1
ATOM 979 N N . SER A 1 119 ? -15.134 1.952 30.413 1.00 56.03 119 SER A N 1
ATOM 980 C CA . SER A 1 119 ? -15.203 3.169 31.235 1.00 56.03 119 SER A CA 1
ATOM 981 C C . SER A 1 119 ? -16.641 3.561 31.590 1.00 56.03 119 SER A C 1
ATOM 983 O O . SER A 1 119 ? -16.870 4.042 32.693 1.00 56.03 119 SER A O 1
ATOM 985 N N . THR A 1 120 ? -17.621 3.280 30.723 1.00 51.47 120 THR A N 1
ATOM 986 C CA . THR A 1 120 ? -19.043 3.568 30.996 1.00 51.47 120 THR A CA 1
ATOM 987 C C . THR A 1 120 ? -19.662 2.626 32.041 1.00 51.47 120 THR A C 1
ATOM 989 O O . THR A 1 120 ? -20.586 3.016 32.742 1.00 51.47 120 THR A O 1
ATOM 992 N N . GLN A 1 121 ? -19.149 1.400 32.198 1.00 49.28 121 GLN A N 1
ATOM 993 C CA . GLN A 1 121 ? -19.686 0.412 33.153 1.00 49.28 121 GLN A CA 1
ATOM 994 C C . GLN A 1 121 ? -19.245 0.661 34.609 1.00 49.28 121 GLN A C 1
ATOM 996 O O . GLN A 1 121 ? -19.904 0.202 35.537 1.00 49.28 121 GLN A O 1
ATOM 1001 N N . ASN A 1 122 ? -18.147 1.392 34.831 1.00 48.19 122 ASN A N 1
ATOM 1002 C CA . ASN A 1 122 ? -17.580 1.588 36.172 1.00 48.19 122 ASN A CA 1
ATOM 1003 C C . ASN A 1 122 ? -18.194 2.770 36.948 1.00 48.19 122 ASN A C 1
ATOM 1005 O O . ASN A 1 122 ? -17.872 2.950 38.121 1.00 48.19 122 ASN A O 1
ATOM 1009 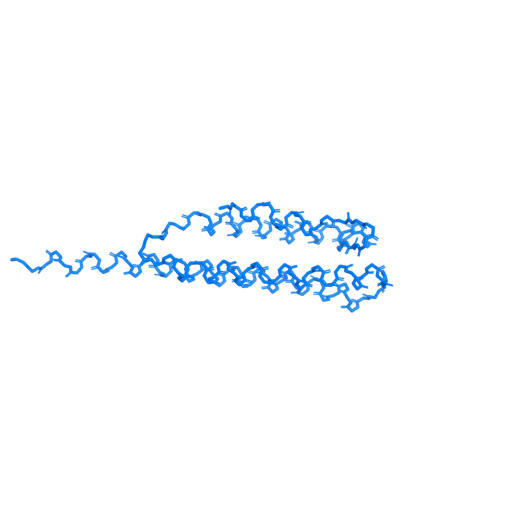N N . GLU A 1 123 ? -19.070 3.567 36.326 1.00 51.59 123 GLU A N 1
ATOM 1010 C CA . GLU A 1 123 ? -19.749 4.697 36.983 1.00 51.59 123 GLU A CA 1
ATOM 1011 C C . GLU A 1 123 ? -21.148 4.343 37.529 1.00 51.59 123 GLU A C 1
ATOM 1013 O O . GLU A 1 123 ? -21.710 5.117 38.300 1.00 51.59 123 GLU A O 1
ATOM 1018 N N . GLU A 1 124 ? -21.699 3.159 37.228 1.00 50.19 124 GLU A N 1
ATOM 1019 C CA . GLU A 1 124 ? -23.050 2.759 37.674 1.00 50.19 124 GLU A CA 1
ATOM 1020 C C . GLU A 1 124 ? -23.092 1.942 38.985 1.00 50.19 124 GLU A C 1
ATOM 1022 O O . GLU A 1 124 ? -24.176 1.664 39.495 1.00 50.19 124 GLU A O 1
ATOM 1027 N N . THR A 1 125 ? -21.955 1.583 39.598 1.00 47.84 125 THR A N 1
ATOM 1028 C CA . THR A 1 125 ? -21.924 0.758 40.833 1.00 47.84 125 THR A CA 1
ATOM 1029 C C . THR A 1 125 ? -21.587 1.516 42.121 1.00 47.84 125 THR A C 1
ATOM 1031 O O . THR A 1 125 ? -21.084 0.918 43.071 1.00 47.84 125 THR A O 1
ATOM 1034 N N . SER A 1 126 ? -21.879 2.815 42.195 1.00 45.94 126 SER A N 1
ATOM 1035 C CA . SER A 1 126 ? -21.794 3.572 43.452 1.00 45.94 126 SER A CA 1
ATOM 1036 C C . SER A 1 126 ? -23.050 4.419 43.676 1.00 45.94 126 SER A C 1
ATOM 1038 O O . SER A 1 126 ? -23.036 5.628 43.464 1.00 45.94 126 SER A O 1
ATOM 1040 N N . ILE A 1 127 ? -24.134 3.780 44.129 1.00 41.53 127 ILE A N 1
ATOM 1041 C CA . ILE A 1 127 ? -25.241 4.434 44.849 1.00 41.53 127 ILE A CA 1
ATOM 1042 C C . ILE A 1 127 ? -25.678 3.525 45.997 1.00 41.53 127 ILE A C 1
ATOM 1044 O O . ILE A 1 127 ? -25.850 2.312 45.740 1.00 41.53 127 ILE A O 1
#

Solvent-accessible surface area (backbone atoms only — not comparable to full-atom values): 7277 Å² total; per-residue (Å²): 132,72,65,77,66,54,61,66,56,67,61,55,60,54,99,70,31,36,39,63,42,73,70,36,76,69,39,28,53,53,46,52,52,49,52,52,53,48,53,54,52,51,54,54,51,70,70,61,75,66,86,89,51,56,66,64,52,51,54,55,53,48,55,62,55,55,52,53,57,54,52,53,51,50,17,34,52,28,52,78,38,75,79,46,62,68,52,56,48,49,53,53,51,47,50,53,51,49,46,52,52,51,52,53,47,45,52,51,55,52,48,56,45,50,57,57,56,55,61,64,62,68,70,75,80,78,130

Foldseek 3Di:
DQCVVPPVVLQDDDPQFAHLCNLDVVSVVLVVVLVVLLVVLSVLLVPQDDDPCVPVNVVLVVVLVVLSVVLSVLRNVCSVVVPPVVSSVVNSVSSVVSSVSSVVSSVVSVVNSVVVVVVVVVVPPDD

Radius of gyration: 18.6 Å; Cα contacts (8 Å, |Δi|>4): 83; chains: 1; bounding box: 39×25×64 Å

Secondary structure (DSSP, 8-state):
--GGGTHHHHS---SS---GGGT-HHHHHHHHHHHHHHHHHHHHHHH---SS-HHHHHHHHHHHHHHHHHHHHHHHHHHHSTT-HHHHHHHHHHHHHHHHHHHHHHHHHHHHHHHHHHHHHTTSS--

pLDDT: mean 84.16, std 15.25, range [40.22, 98.06]